Protein AF-A0A952B6N7-F1 (afdb_monomer)

Structure (mmCIF, N/CA/C/O backbone):
data_AF-A0A952B6N7-F1
#
_entry.id   AF-A0A952B6N7-F1
#
loop_
_atom_site.group_PDB
_atom_site.id
_atom_site.type_symbol
_atom_site.label_atom_id
_atom_site.label_alt_id
_atom_site.label_comp_id
_atom_site.label_asym_id
_atom_site.label_entity_id
_atom_site.label_seq_id
_atom_site.pdbx_PDB_ins_code
_atom_site.Cartn_x
_atom_site.Cartn_y
_atom_site.Cartn_z
_atom_site.occupancy
_atom_site.B_iso_or_equiv
_atom_site.auth_seq_id
_atom_site.auth_comp_id
_atom_site.auth_asym_id
_atom_site.auth_atom_id
_atom_site.pdbx_PDB_model_num
ATOM 1 N N . MET A 1 1 ? -26.014 -3.694 14.722 1.00 41.56 1 MET A N 1
ATOM 2 C CA . MET A 1 1 ? -24.771 -3.655 15.521 1.00 41.56 1 MET A CA 1
ATOM 3 C C . MET A 1 1 ? -23.916 -2.528 14.964 1.00 41.56 1 MET A C 1
ATOM 5 O O . MET A 1 1 ? -23.505 -2.622 13.813 1.00 41.56 1 MET A O 1
ATOM 9 N N . ASN A 1 2 ? -23.750 -1.421 15.691 1.00 55.12 2 ASN A N 1
ATOM 10 C CA . ASN A 1 2 ? -22.879 -0.337 15.230 1.00 55.12 2 ASN A CA 1
ATOM 11 C C . ASN A 1 2 ? -21.431 -0.839 15.275 1.00 55.12 2 ASN A C 1
ATOM 13 O O . ASN A 1 2 ? -20.993 -1.328 16.312 1.00 55.12 2 ASN A O 1
ATOM 17 N N . LYS A 1 3 ? -20.718 -0.773 14.146 1.00 65.50 3 LYS A N 1
ATOM 18 C CA . LYS A 1 3 ? -19.291 -1.123 14.078 1.00 65.50 3 LYS A CA 1
ATOM 19 C C . LYS A 1 3 ? -18.489 -0.231 15.034 1.00 65.50 3 LYS A C 1
ATOM 21 O O . LYS A 1 3 ? -18.807 0.955 15.145 1.00 65.50 3 LYS A O 1
ATOM 26 N N . SER A 1 4 ? -17.461 -0.787 15.678 1.00 82.00 4 SER A N 1
ATOM 27 C CA . SER A 1 4 ? -16.517 -0.014 16.503 1.00 82.00 4 SER A CA 1
ATOM 28 C C . SER A 1 4 ? -15.818 1.066 15.662 1.00 82.00 4 SER A C 1
ATOM 30 O O . SER A 1 4 ? -15.673 0.898 14.447 1.00 82.00 4 SER A O 1
ATOM 32 N N . PHE A 1 5 ? -15.370 2.155 16.299 1.00 84.19 5 PHE A N 1
ATOM 33 C CA . PHE A 1 5 ? -14.549 3.203 15.673 1.00 84.19 5 PHE A CA 1
ATOM 34 C C . PHE A 1 5 ? -13.382 2.591 14.880 1.00 84.19 5 PHE A C 1
ATOM 36 O O . PHE A 1 5 ? -13.176 2.933 13.715 1.00 84.19 5 PHE A O 1
ATOM 43 N N . GLN A 1 6 ? -12.698 1.610 15.480 1.00 86.00 6 GLN A N 1
ATOM 44 C CA . GLN A 1 6 ? -11.568 0.910 14.865 1.00 86.00 6 GLN A CA 1
ATOM 45 C C . GLN A 1 6 ? -11.984 0.136 13.612 1.00 86.00 6 GLN A C 1
ATOM 47 O O . GLN A 1 6 ? -11.366 0.263 12.559 1.00 86.00 6 GLN A O 1
ATOM 52 N N . GLU A 1 7 ? -13.085 -0.618 13.676 1.00 88.31 7 GLU A N 1
ATOM 53 C CA . GLU A 1 7 ? -13.559 -1.387 12.522 1.00 88.31 7 GLU A CA 1
ATOM 54 C C . GLU A 1 7 ? -13.981 -0.463 11.365 1.00 88.31 7 GLU A C 1
ATOM 56 O O . GLU A 1 7 ? -13.726 -0.778 10.204 1.00 88.31 7 GLU A O 1
ATOM 61 N N . LYS A 1 8 ? -14.599 0.693 11.656 1.00 89.94 8 LYS A N 1
ATOM 62 C CA . LYS A 1 8 ? -14.941 1.693 10.628 1.00 89.94 8 LYS A CA 1
ATOM 63 C C . LYS A 1 8 ? -13.690 2.264 9.963 1.00 89.94 8 LYS A C 1
ATOM 65 O O . LYS A 1 8 ? -13.649 2.301 8.737 1.00 89.94 8 LYS A O 1
ATOM 70 N N . SER A 1 9 ? -12.696 2.666 10.757 1.00 91.25 9 SER A N 1
ATOM 71 C CA . SER A 1 9 ? -11.403 3.159 10.264 1.00 91.25 9 SER A CA 1
ATOM 72 C C . SER A 1 9 ? -10.744 2.134 9.334 1.00 91.25 9 SER A C 1
ATOM 74 O O . SER A 1 9 ? -10.470 2.450 8.181 1.00 91.25 9 SER A O 1
ATOM 76 N N . ILE A 1 10 ? -10.649 0.869 9.757 1.00 94.31 10 ILE A N 1
ATOM 77 C CA . ILE A 1 10 ? -10.053 -0.212 8.956 1.00 94.31 10 ILE A CA 1
ATOM 78 C C . ILE A 1 10 ? -10.789 -0.424 7.627 1.00 94.31 10 ILE A C 1
ATOM 80 O O . ILE A 1 10 ? -10.156 -0.616 6.588 1.00 94.31 10 ILE A O 1
ATOM 84 N N . TRP A 1 11 ? -12.127 -0.398 7.637 1.00 95.06 11 TRP A N 1
ATOM 85 C CA . TRP A 1 11 ? -12.912 -0.506 6.404 1.00 95.06 11 TRP A CA 1
ATOM 86 C C . TRP A 1 11 ? -12.628 0.643 5.440 1.00 95.06 11 TRP A C 1
ATOM 88 O O . TRP A 1 11 ? -12.503 0.397 4.241 1.00 95.06 11 TRP A O 1
ATOM 98 N N . ILE A 1 12 ? -12.538 1.873 5.950 1.00 94.75 12 ILE A N 1
ATOM 99 C CA . ILE A 1 12 ? -12.215 3.039 5.130 1.00 94.75 12 ILE A CA 1
ATOM 100 C C . ILE A 1 12 ? -10.820 2.878 4.538 1.00 94.75 12 ILE A C 1
ATOM 102 O O . ILE A 1 12 ? -10.704 2.912 3.318 1.00 94.75 12 ILE A O 1
ATOM 106 N N . SER A 1 13 ? -9.804 2.600 5.356 1.00 96.06 13 SER A N 1
ATOM 107 C CA . SER A 1 13 ? -8.425 2.465 4.877 1.00 96.06 13 SER A CA 1
ATOM 108 C C . SER A 1 13 ? -8.268 1.361 3.833 1.00 96.06 13 SER A C 1
ATOM 110 O O . SER A 1 13 ? -7.606 1.557 2.811 1.00 96.06 13 SER A O 1
ATOM 112 N N . LEU A 1 14 ? -8.947 0.224 4.018 1.00 97.44 14 LEU A N 1
ATOM 113 C CA . LEU A 1 14 ? -8.965 -0.850 3.026 1.00 97.44 14 LEU A CA 1
ATOM 114 C C . LEU A 1 14 ? -9.565 -0.385 1.692 1.00 97.44 14 LEU A C 1
ATOM 116 O O . LEU A 1 14 ? -8.986 -0.635 0.636 1.00 97.44 14 LEU A O 1
ATOM 120 N N . VAL A 1 15 ? -10.720 0.285 1.726 1.00 97.38 15 VAL A N 1
ATOM 121 C CA . VAL A 1 15 ? -11.390 0.773 0.512 1.00 97.38 15 VAL A CA 1
ATOM 122 C C . VAL A 1 15 ? -10.560 1.862 -0.171 1.00 97.38 15 VAL A C 1
ATOM 124 O O . VAL A 1 15 ? -10.394 1.808 -1.389 1.00 97.38 15 VAL A O 1
ATOM 127 N N . THR A 1 16 ? -9.991 2.802 0.590 1.00 96.88 16 THR A N 1
ATOM 128 C CA . THR A 1 16 ? -9.102 3.857 0.083 1.00 96.88 16 THR A CA 1
ATOM 129 C C . THR A 1 16 ? -7.934 3.255 -0.690 1.00 96.88 16 THR A C 1
ATOM 131 O O . THR A 1 16 ? -7.704 3.617 -1.847 1.00 96.88 16 THR A O 1
ATOM 134 N N . ILE A 1 17 ? -7.222 2.298 -0.085 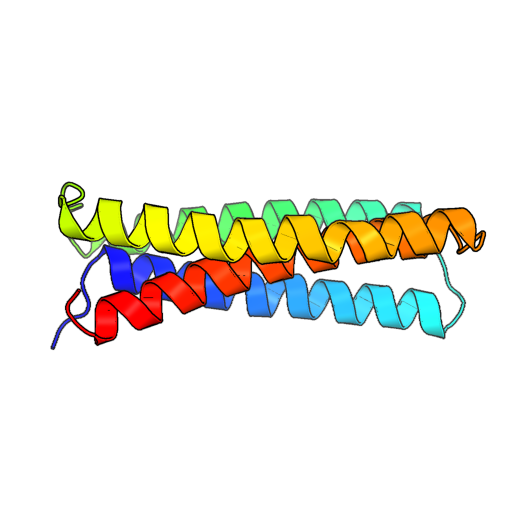1.00 97.12 17 ILE A N 1
ATOM 135 C CA . ILE A 1 17 ? -6.073 1.656 -0.726 1.00 97.12 17 ILE A CA 1
ATOM 136 C C . ILE A 1 17 ? -6.504 0.890 -1.974 1.00 97.12 17 ILE A C 1
ATOM 138 O O . ILE A 1 17 ? -5.885 1.061 -3.021 1.00 97.12 17 ILE A O 1
ATOM 142 N N . LEU A 1 18 ? -7.571 0.090 -1.903 1.00 97.75 18 LEU A N 1
ATOM 143 C CA . LEU A 1 18 ? -8.034 -0.690 -3.053 1.00 97.75 18 LEU A CA 1
ATOM 144 C C . LEU A 1 18 ? -8.410 0.195 -4.245 1.00 97.75 18 LEU A C 1
ATOM 146 O O . LEU A 1 18 ? -8.041 -0.121 -5.373 1.00 97.75 18 LEU A O 1
ATOM 150 N N . LEU A 1 19 ? -9.118 1.302 -4.012 1.00 97.62 19 LEU A N 1
ATOM 151 C CA . LEU A 1 19 ? -9.555 2.188 -5.089 1.00 97.62 19 LEU A CA 1
ATOM 152 C C . LEU A 1 19 ? -8.392 2.986 -5.679 1.00 97.62 19 LEU A C 1
ATOM 154 O O . LEU A 1 19 ? -8.198 2.986 -6.896 1.00 97.62 19 LEU A O 1
ATOM 158 N N . ILE A 1 20 ? -7.606 3.653 -4.831 1.00 97.69 20 ILE A N 1
ATOM 159 C CA . ILE A 1 20 ? -6.565 4.565 -5.307 1.00 97.69 20 ILE A CA 1
ATOM 160 C C . ILE A 1 20 ? -5.393 3.775 -5.896 1.00 97.69 20 ILE A C 1
ATOM 162 O O . ILE A 1 20 ? -4.958 4.066 -7.014 1.00 97.69 20 ILE A O 1
ATOM 166 N N . PHE A 1 21 ? -4.902 2.745 -5.200 1.00 97.25 21 PHE A N 1
ATOM 167 C CA . PHE A 1 21 ? -3.828 1.923 -5.752 1.00 97.25 21 PHE A CA 1
ATOM 168 C C . PHE A 1 21 ? -4.316 0.995 -6.867 1.00 97.25 21 PHE A C 1
ATOM 170 O O . PHE A 1 21 ? -3.556 0.724 -7.792 1.00 97.25 21 PHE A O 1
ATOM 177 N N . GLY A 1 22 ? -5.582 0.569 -6.861 1.00 96.88 22 GLY A N 1
ATOM 178 C CA . GLY A 1 22 ? -6.175 -0.130 -8.003 1.00 96.88 22 GLY A CA 1
ATOM 179 C C . GLY A 1 22 ? -6.106 0.713 -9.278 1.00 96.88 22 GLY A C 1
ATOM 180 O O . GLY A 1 22 ? -5.602 0.248 -10.300 1.00 96.88 22 GLY A O 1
ATOM 181 N N . TYR A 1 23 ? -6.515 1.985 -9.201 1.00 96.62 23 TYR A N 1
ATOM 182 C CA . TYR A 1 23 ? -6.366 2.934 -10.308 1.00 96.62 23 TYR A CA 1
ATOM 183 C C . TYR A 1 23 ? -4.897 3.115 -10.721 1.00 96.62 23 TYR A C 1
ATOM 185 O O . TYR A 1 23 ? -4.575 3.030 -11.907 1.00 96.62 23 TYR A O 1
ATOM 193 N N . TYR A 1 24 ? -3.997 3.309 -9.752 1.00 96.56 24 TYR A N 1
ATOM 194 C CA . TYR A 1 24 ? -2.558 3.434 -9.995 1.00 96.56 24 TYR A CA 1
ATOM 195 C C . TYR A 1 24 ? -1.991 2.256 -10.799 1.00 96.56 24 TYR A C 1
ATOM 197 O O . TYR A 1 24 ? -1.370 2.468 -11.842 1.00 96.56 24 TYR A O 1
ATOM 205 N N . PHE A 1 25 ? -2.232 1.017 -10.356 1.00 96.25 25 PHE A N 1
ATOM 206 C CA . PHE A 1 25 ? -1.682 -0.168 -11.014 1.00 96.25 25 PHE A CA 1
ATOM 207 C C . PHE A 1 25 ? -2.257 -0.373 -12.412 1.00 96.25 25 PHE A C 1
ATOM 209 O O . PHE A 1 25 ? -1.507 -0.748 -13.309 1.00 96.25 25 PHE A O 1
ATOM 216 N N . VAL A 1 26 ? -3.539 -0.063 -12.639 1.00 95.50 26 VAL A N 1
ATOM 217 C CA . VAL A 1 26 ? -4.126 -0.092 -13.989 1.00 95.50 26 VAL A CA 1
ATOM 218 C C . VAL A 1 26 ? -3.411 0.895 -14.915 1.00 95.50 26 VAL A C 1
ATOM 220 O O . VAL A 1 26 ? -3.032 0.524 -16.024 1.00 95.50 26 VAL A O 1
ATOM 223 N N . ARG A 1 27 ? -3.170 2.131 -14.462 1.00 94.19 27 ARG A N 1
ATOM 224 C CA . ARG A 1 27 ? -2.477 3.159 -15.259 1.00 94.19 27 ARG A CA 1
ATOM 225 C C . ARG A 1 27 ? -1.035 2.774 -15.578 1.00 94.19 27 ARG A C 1
ATOM 227 O O . ARG A 1 27 ? -0.603 2.926 -16.715 1.00 94.19 27 ARG A O 1
ATOM 234 N N . VAL A 1 28 ? -0.306 2.259 -14.594 1.00 93.38 28 VAL A N 1
ATOM 235 C CA . VAL A 1 28 ? 1.076 1.789 -14.774 1.00 93.38 28 VAL A CA 1
ATOM 236 C C . VAL A 1 28 ? 1.125 0.592 -15.720 1.00 93.38 28 VAL A C 1
ATOM 238 O O . VAL A 1 28 ? 1.986 0.534 -16.595 1.00 93.38 28 VAL A O 1
ATOM 241 N N . PHE A 1 29 ? 0.197 -0.355 -15.571 1.00 91.88 29 PHE A N 1
ATOM 242 C CA . PHE A 1 29 ? 0.112 -1.521 -16.442 1.00 91.88 29 PHE A CA 1
ATOM 243 C C . PHE A 1 29 ? -0.169 -1.118 -17.894 1.00 91.88 29 PHE A C 1
ATOM 245 O O . PHE A 1 29 ? 0.473 -1.636 -18.801 1.00 91.88 29 PHE A O 1
ATOM 252 N N . GLN A 1 30 ? -1.059 -0.146 -18.120 1.00 91.38 30 GLN A N 1
ATOM 253 C CA . GLN A 1 30 ? -1.314 0.414 -19.451 1.00 91.38 30 GLN A CA 1
ATOM 254 C C . GLN A 1 30 ? -0.054 1.042 -20.064 1.00 91.38 30 GLN A C 1
ATOM 256 O O . GLN A 1 30 ? 0.280 0.712 -21.199 1.00 91.38 30 GLN A O 1
ATOM 261 N N . MET A 1 31 ? 0.683 1.864 -19.303 1.00 89.06 31 MET A N 1
ATOM 262 C CA . MET A 1 31 ? 1.955 2.454 -19.758 1.00 89.06 31 MET A CA 1
ATOM 263 C C . MET A 1 31 ? 2.988 1.383 -20.130 1.00 89.06 31 MET A C 1
ATOM 265 O O . MET A 1 31 ? 3.702 1.524 -21.118 1.00 89.06 31 MET A O 1
ATOM 269 N N . ALA A 1 32 ? 3.068 0.302 -19.348 1.00 88.56 32 ALA A N 1
ATOM 270 C CA . ALA A 1 32 ? 3.976 -0.806 -19.627 1.00 88.56 32 ALA A CA 1
ATOM 271 C C . ALA A 1 32 ? 3.553 -1.616 -20.863 1.00 88.56 32 ALA A C 1
ATOM 273 O O . ALA A 1 32 ? 4.410 -2.042 -21.629 1.00 88.56 32 ALA A O 1
ATOM 274 N N . PHE A 1 33 ? 2.249 -1.832 -21.057 1.00 88.19 33 PHE A N 1
ATOM 275 C CA . PHE A 1 33 ? 1.713 -2.631 -22.161 1.00 88.19 33 PHE A CA 1
ATOM 276 C C . PHE A 1 33 ? 1.788 -1.910 -23.513 1.00 88.19 33 PHE A C 1
ATOM 278 O O . PHE A 1 33 ? 2.020 -2.546 -24.535 1.00 88.19 33 PHE A O 1
ATOM 285 N N . GLN A 1 34 ? 1.603 -0.589 -23.524 1.00 87.56 34 GLN A N 1
ATOM 286 C CA . GLN A 1 34 ? 1.682 0.236 -24.735 1.00 87.56 34 GLN A CA 1
ATOM 287 C C . GLN A 1 34 ? 3.128 0.618 -25.107 1.00 87.56 34 GLN A C 1
ATOM 289 O O . GLN A 1 34 ? 3.332 1.339 -26.077 1.00 87.56 34 GLN A O 1
ATOM 294 N N . ASP A 1 35 ? 4.125 0.164 -24.334 1.00 80.88 35 ASP A N 1
ATOM 295 C CA . ASP A 1 35 ? 5.538 0.574 -24.425 1.00 80.88 35 ASP A CA 1
ATOM 296 C C . ASP A 1 35 ? 5.760 2.106 -24.328 1.00 80.88 35 ASP A C 1
ATOM 298 O O . ASP A 1 35 ? 6.852 2.617 -24.577 1.00 80.88 35 ASP A O 1
ATOM 302 N N . GLU A 1 36 ? 4.759 2.853 -23.852 1.00 82.00 36 GLU A N 1
ATOM 303 C CA . GLU A 1 36 ? 4.798 4.298 -23.594 1.00 82.00 36 GLU A CA 1
ATOM 304 C C . GLU A 1 36 ? 5.396 4.603 -22.209 1.00 82.00 36 GLU A C 1
ATOM 306 O O . GLU A 1 36 ? 4.844 5.353 -21.397 1.00 82.00 36 GLU A O 1
ATOM 311 N N . ILE A 1 37 ? 6.535 3.984 -21.893 1.00 83.06 37 ILE A N 1
ATOM 312 C CA . ILE A 1 37 ? 7.156 4.118 -20.573 1.00 83.06 37 ILE A CA 1
ATOM 313 C C . ILE A 1 37 ? 7.719 5.533 -20.408 1.00 83.06 37 ILE A C 1
ATOM 315 O O . ILE A 1 37 ? 8.834 5.845 -20.824 1.00 83.06 37 ILE A O 1
ATOM 319 N N . ASN A 1 38 ? 6.960 6.381 -19.717 1.00 87.94 38 ASN A N 1
ATOM 320 C CA . ASN A 1 38 ? 7.405 7.694 -19.276 1.00 87.94 38 ASN A CA 1
ATOM 321 C C . ASN A 1 38 ? 7.687 7.680 -17.768 1.00 87.94 38 ASN A C 1
ATOM 323 O O . ASN A 1 38 ? 6.788 7.789 -16.930 1.00 87.94 38 ASN A O 1
ATOM 327 N N . VAL A 1 39 ? 8.971 7.562 -17.421 1.00 87.62 39 VAL A N 1
ATOM 328 C CA . VAL A 1 39 ? 9.423 7.466 -16.025 1.00 87.62 39 VAL A CA 1
ATOM 329 C C . VAL A 1 39 ? 9.005 8.696 -15.216 1.00 87.62 39 VAL A C 1
ATOM 331 O O . VAL A 1 39 ? 8.481 8.543 -14.113 1.00 87.62 39 VAL A O 1
ATOM 334 N N . ALA A 1 40 ? 9.149 9.904 -15.766 1.00 90.12 40 ALA A N 1
ATOM 335 C CA . ALA A 1 40 ? 8.767 11.132 -15.072 1.00 90.12 40 ALA A CA 1
ATOM 336 C C . ALA A 1 40 ? 7.264 11.157 -14.750 1.00 90.12 40 ALA A C 1
ATOM 338 O O . ALA A 1 40 ? 6.880 11.429 -13.613 1.00 90.12 40 ALA A O 1
ATOM 339 N N . GLN A 1 41 ? 6.415 10.794 -15.717 1.00 89.50 41 GLN A N 1
ATOM 340 C CA . GLN A 1 41 ? 4.969 10.706 -15.497 1.00 89.50 41 GLN A CA 1
ATOM 341 C C . GLN A 1 41 ? 4.609 9.644 -14.453 1.00 89.50 41 GLN A C 1
ATOM 343 O O . GLN A 1 41 ? 3.748 9.897 -13.615 1.00 89.50 41 GLN A O 1
ATOM 348 N N . SER A 1 42 ? 5.280 8.488 -14.450 1.00 89.62 42 SER A N 1
ATOM 349 C CA . SER A 1 42 ? 5.033 7.445 -13.443 1.00 89.62 42 SER A CA 1
ATOM 350 C C . SER A 1 42 ? 5.412 7.871 -12.023 1.00 89.62 42 SER A C 1
ATOM 352 O O . SER A 1 42 ?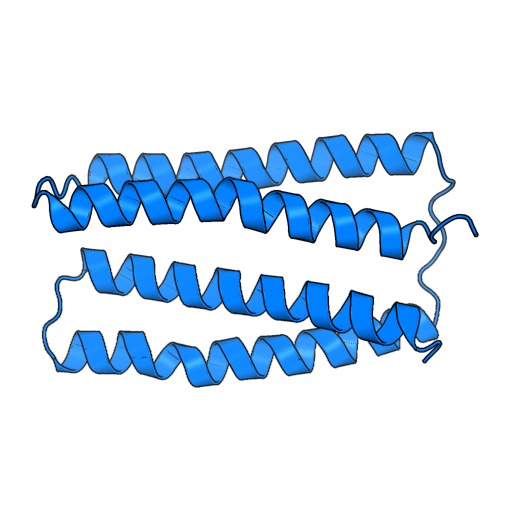 4.686 7.561 -11.081 1.00 89.62 42 SER A O 1
ATOM 354 N N . ILE A 1 43 ? 6.492 8.643 -11.863 1.00 91.19 43 ILE A N 1
ATOM 355 C CA . ILE A 1 43 ? 6.901 9.201 -10.567 1.00 91.19 43 ILE A CA 1
ATOM 356 C C . ILE A 1 43 ? 5.869 10.222 -10.084 1.00 91.19 43 ILE A C 1
ATOM 358 O O . ILE A 1 43 ? 5.433 10.159 -8.936 1.00 91.19 43 ILE A O 1
ATOM 362 N N . VAL A 1 44 ? 5.426 11.126 -10.963 1.00 94.38 44 VAL A N 1
ATOM 363 C CA . VAL A 1 44 ? 4.364 12.094 -10.645 1.00 94.38 44 VAL A CA 1
ATOM 364 C C . VAL A 1 44 ? 3.062 11.374 -10.281 1.00 94.38 44 VAL A C 1
ATOM 366 O O . VAL A 1 44 ? 2.406 11.735 -9.303 1.00 94.38 44 VAL A O 1
ATOM 369 N N . LEU A 1 45 ? 2.706 10.315 -11.010 1.00 93.88 45 LEU A N 1
ATOM 370 C CA . LEU A 1 45 ? 1.536 9.494 -10.714 1.00 93.88 45 LEU A CA 1
ATOM 371 C C . LEU A 1 45 ? 1.661 8.810 -9.342 1.00 93.88 45 LEU A C 1
ATOM 373 O O . LEU A 1 45 ? 0.718 8.846 -8.558 1.00 93.88 45 LEU A O 1
ATOM 377 N N . LEU A 1 46 ? 2.825 8.243 -9.017 1.00 93.75 46 LEU A N 1
ATOM 378 C CA . LEU A 1 46 ? 3.065 7.610 -7.720 1.00 93.75 46 LEU A CA 1
ATOM 379 C C . LEU A 1 46 ? 2.945 8.618 -6.568 1.00 93.75 46 LEU A C 1
ATOM 381 O O . LEU A 1 46 ? 2.227 8.367 -5.602 1.00 93.75 46 LEU A O 1
ATOM 385 N N . ILE A 1 47 ? 3.606 9.774 -6.684 1.00 95.50 47 ILE A N 1
ATOM 386 C CA . ILE A 1 47 ? 3.552 10.834 -5.667 1.00 95.50 47 ILE A CA 1
ATOM 387 C C . ILE A 1 47 ? 2.118 11.342 -5.499 1.00 95.50 47 ILE A C 1
ATOM 389 O O . ILE A 1 47 ? 1.644 11.477 -4.372 1.00 95.50 47 ILE A O 1
ATOM 393 N N . SER A 1 48 ? 1.404 11.590 -6.600 1.00 94.88 48 SER A N 1
ATOM 394 C CA . SER A 1 48 ? 0.025 12.089 -6.541 1.00 94.88 48 SER A CA 1
ATOM 395 C C . SER A 1 48 ? -0.930 11.096 -5.877 1.00 94.88 48 SER A C 1
ATOM 397 O O . SER A 1 48 ? -1.771 11.508 -5.081 1.00 94.88 48 SER A O 1
ATOM 399 N N . VAL A 1 49 ? -0.761 9.794 -6.120 1.00 95.12 49 VAL A N 1
ATOM 400 C CA . VAL A 1 49 ? -1.524 8.731 -5.449 1.00 95.12 49 VAL A CA 1
ATOM 401 C C . VAL A 1 49 ? -1.229 8.685 -3.953 1.00 95.12 49 VAL A C 1
ATOM 403 O O . VAL A 1 49 ? -2.169 8.634 -3.164 1.00 95.12 49 VAL A O 1
ATOM 406 N N . ILE A 1 50 ? 0.040 8.771 -3.542 1.00 95.44 50 ILE A N 1
ATOM 407 C CA . ILE A 1 50 ? 0.411 8.806 -2.117 1.00 95.44 50 ILE A CA 1
ATOM 408 C C . ILE A 1 50 ? -0.226 10.017 -1.425 1.00 95.44 50 ILE A C 1
ATOM 410 O O . ILE A 1 50 ? -0.852 9.871 -0.376 1.00 95.44 50 ILE A O 1
ATOM 414 N N . VAL A 1 51 ? -0.122 11.204 -2.030 1.00 97.56 51 VAL A N 1
ATOM 415 C CA . VAL A 1 51 ? -0.740 12.430 -1.502 1.00 97.56 51 VAL A CA 1
ATOM 416 C C . VAL A 1 51 ? -2.260 12.283 -1.419 1.00 97.56 51 VAL A C 1
ATOM 418 O O . VAL A 1 51 ? -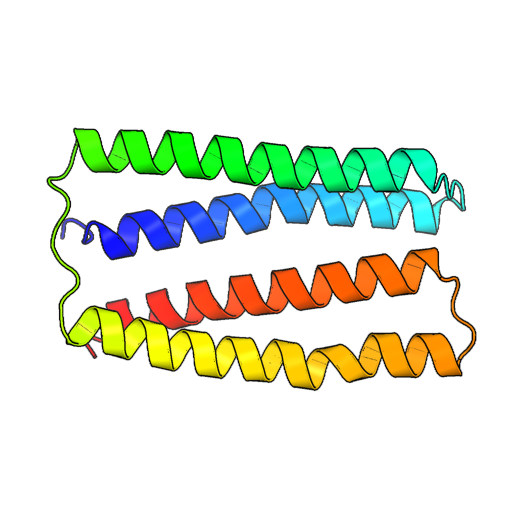2.848 12.640 -0.401 1.00 97.56 51 VAL A O 1
ATOM 421 N N . MET A 1 52 ? -2.898 11.711 -2.443 1.00 96.06 52 MET A N 1
ATOM 422 C CA . MET A 1 52 ? -4.342 11.475 -2.445 1.00 96.06 52 MET A CA 1
ATOM 423 C C . MET A 1 52 ? -4.763 10.519 -1.323 1.00 96.06 52 MET A C 1
ATOM 425 O O . MET A 1 52 ? -5.722 10.818 -0.617 1.00 96.06 52 MET A O 1
ATOM 429 N N . VAL A 1 53 ? -4.041 9.410 -1.112 1.00 96.19 53 VAL A N 1
ATOM 430 C CA . VAL A 1 53 ? -4.306 8.486 0.005 1.00 96.19 53 VAL A CA 1
ATOM 431 C C . VAL A 1 53 ? -4.226 9.233 1.332 1.00 96.19 53 VAL A C 1
ATOM 433 O O . VAL A 1 53 ? -5.154 9.140 2.126 1.00 96.19 53 VAL A O 1
ATOM 436 N N . ILE A 1 54 ? -3.173 10.027 1.556 1.00 96.69 54 ILE A N 1
ATOM 437 C CA . ILE A 1 54 ? -3.012 10.800 2.797 1.00 96.69 54 ILE A CA 1
ATOM 438 C C . ILE A 1 54 ? -4.197 11.749 3.008 1.00 96.69 54 ILE A C 1
ATOM 440 O O . ILE A 1 54 ? -4.778 11.766 4.091 1.00 96.69 54 ILE A O 1
ATOM 444 N N . ILE A 1 55 ? -4.582 1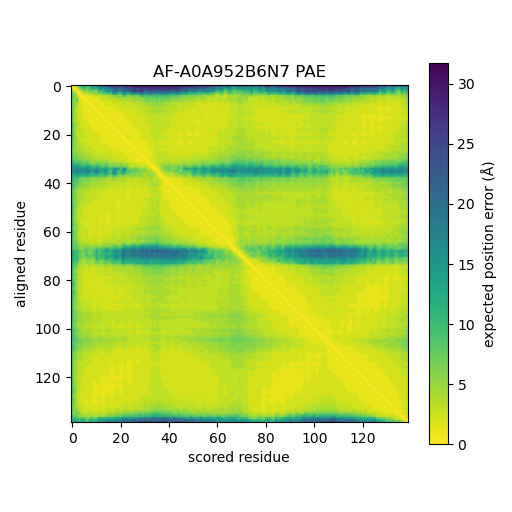2.516 1.984 1.00 97.69 55 ILE A N 1
ATOM 445 C CA . ILE A 1 55 ? -5.711 13.454 2.070 1.00 97.69 55 ILE A CA 1
ATOM 446 C C . ILE A 1 55 ? -7.003 12.707 2.410 1.00 97.69 55 ILE A C 1
ATOM 448 O O . ILE A 1 55 ? -7.719 13.104 3.328 1.00 97.69 55 ILE A O 1
ATOM 452 N N . VAL A 1 56 ? -7.292 11.620 1.693 1.00 96.56 56 VAL A N 1
ATOM 453 C CA . VAL A 1 56 ? -8.512 10.829 1.876 1.00 96.56 56 VAL A CA 1
ATOM 454 C C . VAL A 1 56 ? -8.564 10.213 3.275 1.00 96.56 56 VAL A C 1
ATOM 456 O O . VAL A 1 56 ? -9.579 10.348 3.960 1.00 96.56 56 VAL A O 1
ATOM 459 N N . GLU A 1 57 ? -7.466 9.611 3.736 1.00 95.81 57 GLU A N 1
ATOM 460 C CA . GLU A 1 57 ? -7.371 9.036 5.078 1.00 95.81 57 GLU A CA 1
ATOM 461 C C . GLU A 1 57 ? -7.587 10.099 6.157 1.00 95.81 57 GLU A C 1
ATOM 463 O O . GLU A 1 57 ? -8.408 9.895 7.050 1.00 95.81 57 GLU A O 1
ATOM 468 N N . VAL A 1 58 ? -6.918 11.253 6.060 1.00 95.75 58 VAL A N 1
ATOM 469 C CA . VAL A 1 58 ? -7.070 12.350 7.029 1.00 95.75 58 VAL A CA 1
ATOM 470 C C . VAL A 1 58 ? -8.516 12.841 7.074 1.00 95.75 58 VAL A C 1
ATOM 472 O O . VAL A 1 58 ? -9.096 12.943 8.156 1.00 95.75 58 VAL A O 1
ATOM 475 N N . VAL A 1 59 ? -9.127 13.104 5.915 1.00 95.88 59 VAL A N 1
ATOM 476 C CA . VAL A 1 59 ? -10.511 13.593 5.832 1.00 95.88 59 VAL A CA 1
ATOM 477 C C . VAL A 1 59 ? -11.480 12.594 6.458 1.00 95.88 59 VAL A C 1
ATOM 479 O O . VAL A 1 59 ? -12.299 12.976 7.297 1.00 95.88 59 VAL A O 1
ATOM 482 N N . PHE A 1 60 ? -11.386 11.311 6.107 1.00 93.12 60 PHE A N 1
ATOM 483 C CA . PHE A 1 60 ? -12.297 10.315 6.660 1.00 93.12 60 PHE A CA 1
ATOM 484 C C . PHE A 1 60 ? -12.088 10.082 8.156 1.00 93.12 60 PHE A C 1
ATOM 486 O O . PHE A 1 60 ? -13.075 9.961 8.882 1.00 93.12 60 PHE A O 1
ATOM 493 N N . HIS A 1 61 ? -10.847 10.072 8.642 1.00 89.88 61 HIS A N 1
ATOM 494 C CA . HIS A 1 61 ? -10.580 9.922 10.072 1.00 89.88 61 HIS A CA 1
ATOM 495 C C . HIS A 1 61 ? -11.104 11.111 10.883 1.00 89.88 61 HIS A C 1
ATOM 497 O O . HIS A 1 61 ? -11.683 10.897 11.949 1.00 89.88 61 HIS A O 1
ATOM 503 N N . ILE A 1 62 ? -11.008 12.340 10.359 1.00 91.75 62 ILE A N 1
ATOM 504 C CA . ILE A 1 62 ? -11.651 13.518 10.964 1.00 91.75 62 ILE A CA 1
ATOM 505 C C . ILE A 1 62 ? -13.171 13.322 11.019 1.00 91.75 62 ILE A C 1
ATOM 507 O O . ILE A 1 62 ? -13.779 13.518 12.069 1.00 91.75 62 ILE A O 1
ATOM 511 N N . ILE A 1 63 ? -13.800 12.887 9.921 1.00 90.44 63 ILE A N 1
ATOM 512 C CA . ILE A 1 63 ? -15.255 12.662 9.875 1.00 90.44 63 ILE A CA 1
ATOM 513 C C . ILE A 1 63 ? -15.692 11.606 10.899 1.00 90.44 63 ILE A C 1
ATOM 515 O O . ILE A 1 63 ? -16.715 11.797 11.560 1.00 90.44 63 ILE A O 1
ATOM 519 N N . ILE A 1 64 ? -14.948 10.503 11.045 1.00 88.12 64 ILE A N 1
ATOM 520 C CA . ILE A 1 64 ? -15.261 9.484 12.055 1.00 88.12 64 ILE A CA 1
ATOM 521 C C . ILE A 1 64 ? -15.096 10.079 13.459 1.00 88.12 64 ILE A C 1
ATOM 523 O O . ILE A 1 64 ? -16.009 9.937 14.268 1.00 88.12 64 ILE A O 1
ATOM 527 N N . ALA A 1 65 ? -13.996 10.784 13.739 1.00 87.44 65 ALA A N 1
ATOM 528 C CA . ALA A 1 65 ? -13.719 11.366 15.056 1.00 87.44 65 ALA A CA 1
ATOM 529 C C . ALA A 1 65 ? -14.739 12.434 15.491 1.00 87.44 65 ALA A C 1
ATOM 531 O O . ALA A 1 65 ? -14.969 12.623 16.683 1.00 87.44 65 ALA A O 1
ATOM 532 N N . LEU A 1 66 ? -15.372 13.126 14.538 1.00 87.62 66 LEU A N 1
ATOM 533 C CA . LEU A 1 66 ? -16.458 14.068 14.822 1.00 87.62 66 LEU A CA 1
ATOM 534 C C . LEU A 1 66 ? -17.791 13.371 15.142 1.00 87.62 66 LEU A C 1
ATOM 536 O O . LEU A 1 66 ? -18.631 13.952 15.827 1.00 87.62 66 LEU A O 1
ATOM 540 N N . ARG A 1 67 ? -18.016 12.153 14.632 1.00 84.00 67 ARG A N 1
ATOM 541 C CA . ARG A 1 67 ? -19.272 11.399 14.815 1.00 84.00 67 ARG A CA 1
ATOM 542 C C . ARG A 1 67 ? -19.228 10.458 16.012 1.00 84.00 67 ARG A C 1
ATOM 544 O O . ARG A 1 67 ? -20.219 10.325 16.723 1.00 84.00 67 ARG A O 1
ATOM 551 N N . ASP A 1 68 ? -18.090 9.813 16.213 1.00 80.31 68 ASP A N 1
ATOM 552 C CA . ASP A 1 68 ? -17.845 8.854 17.276 1.00 80.31 68 ASP A CA 1
ATOM 553 C C . ASP A 1 68 ? -16.724 9.397 18.168 1.00 80.31 68 ASP A C 1
ATOM 555 O O . ASP A 1 68 ? -15.684 9.830 17.671 1.00 80.31 68 ASP A O 1
ATOM 559 N N . LYS A 1 69 ? -16.902 9.354 19.495 1.00 74.25 69 LYS A N 1
ATOM 560 C CA . LYS A 1 69 ? -15.820 9.731 20.414 1.00 74.25 69 LYS A CA 1
ATOM 561 C C . LYS A 1 69 ? -14.632 8.785 20.194 1.00 74.25 69 LYS A C 1
ATOM 563 O O . LYS A 1 69 ? -14.855 7.572 20.246 1.00 74.25 69 LYS A O 1
ATOM 568 N N . PRO A 1 70 ? -13.402 9.298 19.996 1.00 68.94 70 PRO A N 1
ATOM 569 C CA . PRO A 1 70 ? -12.224 8.450 19.908 1.00 68.94 70 PRO A CA 1
ATOM 570 C C . PRO A 1 70 ? -12.140 7.601 21.176 1.00 68.94 70 PRO A C 1
ATOM 572 O O . PRO A 1 70 ? -12.120 8.131 22.289 1.00 68.94 70 PRO A O 1
ATOM 575 N N . GLN A 1 71 ? -12.155 6.284 21.006 1.00 73.81 71 GLN A N 1
ATOM 576 C CA . GLN A 1 71 ? -11.993 5.341 22.105 1.00 73.81 71 GLN A CA 1
ATOM 577 C C . GLN A 1 71 ? -10.511 4.998 22.225 1.00 73.81 71 GLN A C 1
ATOM 579 O O . GLN A 1 71 ? -9.822 4.856 21.211 1.00 73.81 71 GLN A O 1
ATOM 584 N N . ALA A 1 72 ? -10.018 4.886 23.458 1.00 78.75 72 ALA A N 1
ATOM 585 C CA . ALA A 1 72 ? -8.688 4.342 23.688 1.00 78.75 72 ALA A CA 1
ATOM 586 C C . ALA A 1 72 ? -8.621 2.916 23.118 1.00 78.75 72 ALA A C 1
ATOM 588 O O . ALA A 1 72 ? -9.601 2.176 23.194 1.00 78.75 72 ALA A O 1
ATOM 589 N N . LEU A 1 73 ? -7.476 2.560 22.535 1.00 80.25 73 LEU A N 1
ATOM 590 C CA . LEU A 1 73 ? -7.221 1.206 22.049 1.00 80.25 73 LEU A CA 1
ATOM 591 C C . LEU A 1 73 ? -7.279 0.225 23.221 1.00 80.25 73 LEU A C 1
ATOM 593 O O . LEU A 1 73 ? -6.550 0.391 24.200 1.00 80.25 73 LEU A O 1
ATOM 597 N N . ASP A 1 74 ? -8.130 -0.788 23.098 1.00 85.44 74 ASP A N 1
ATOM 598 C CA . ASP A 1 74 ? -8.217 -1.875 24.069 1.00 85.44 74 ASP A CA 1
ATOM 599 C C . ASP A 1 74 ? -7.052 -2.872 23.885 1.00 85.44 74 ASP A C 1
ATOM 601 O O . ASP A 1 74 ? -6.406 -2.927 22.830 1.00 85.44 74 ASP A O 1
ATOM 605 N N . GLU A 1 75 ? -6.792 -3.708 24.893 1.00 89.69 75 GLU A N 1
ATOM 606 C CA . GLU A 1 75 ? -5.816 -4.803 24.805 1.00 89.69 75 GLU A CA 1
ATOM 607 C C . GLU A 1 75 ? -6.134 -5.729 23.626 1.00 89.69 75 GLU A C 1
ATOM 609 O O . GLU A 1 75 ? -5.239 -6.148 22.886 1.00 89.69 75 GLU A O 1
ATOM 614 N N . ARG A 1 76 ? -7.428 -5.983 23.403 1.00 89.31 76 ARG A N 1
ATOM 615 C CA . ARG A 1 76 ? -7.937 -6.736 22.259 1.00 89.31 76 ARG A CA 1
ATOM 616 C C . ARG A 1 76 ? -7.522 -6.113 20.926 1.00 89.31 76 ARG A C 1
ATOM 618 O O . ARG A 1 76 ? -6.962 -6.806 20.076 1.00 89.31 76 ARG A O 1
ATOM 625 N N . ASP A 1 77 ? -7.758 -4.817 20.743 1.00 90.81 77 ASP A N 1
ATOM 626 C CA . ASP A 1 77 ? -7.454 -4.119 19.489 1.00 90.81 77 ASP A CA 1
ATOM 627 C C . ASP A 1 77 ? -5.950 -4.164 19.192 1.00 90.81 77 ASP A C 1
ATOM 629 O O . ASP A 1 77 ? -5.533 -4.438 18.063 1.00 90.81 77 ASP A O 1
ATOM 633 N N . ARG A 1 78 ? -5.125 -4.006 20.235 1.00 91.19 78 ARG A N 1
ATOM 634 C CA . ARG A 1 78 ? -3.666 -4.117 20.140 1.00 91.19 78 ARG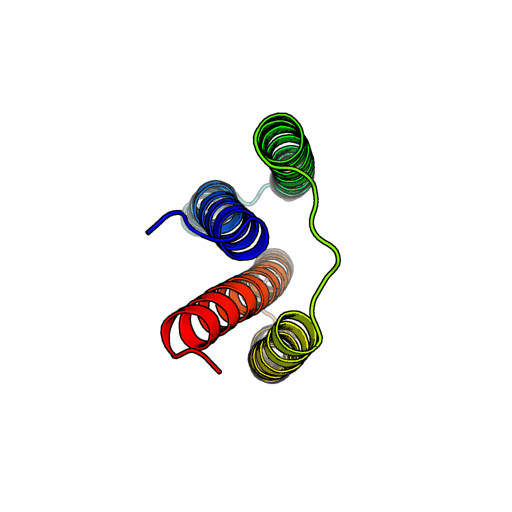 A CA 1
ATOM 635 C C . ARG A 1 78 ? -3.216 -5.525 19.743 1.00 91.19 78 ARG A C 1
ATOM 637 O O . ARG A 1 78 ? -2.322 -5.681 18.911 1.00 91.19 78 ARG A O 1
ATOM 644 N N . LEU A 1 79 ? -3.833 -6.568 20.299 1.00 94.25 79 LEU A N 1
ATOM 645 C CA . LEU A 1 79 ? -3.548 -7.954 19.911 1.00 94.25 79 LEU A CA 1
ATOM 646 C C . LEU A 1 79 ? -3.935 -8.233 18.453 1.00 94.25 79 LEU A C 1
ATOM 648 O O . LEU A 1 79 ? -3.202 -8.936 17.748 1.00 94.25 79 LEU A O 1
ATOM 652 N N . ILE A 1 80 ? -5.063 -7.689 17.989 1.00 94.06 80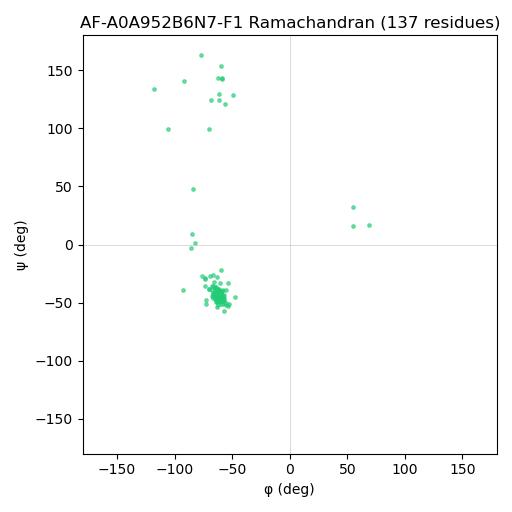 ILE A N 1
ATOM 653 C CA . ILE A 1 80 ? -5.495 -7.792 16.590 1.00 94.06 80 ILE A CA 1
ATOM 654 C C . ILE A 1 80 ? -4.481 -7.106 15.670 1.00 94.06 80 ILE A C 1
ATOM 656 O O . ILE A 1 80 ? -4.067 -7.699 14.670 1.00 94.06 80 ILE A O 1
ATOM 660 N N . GLU A 1 81 ? -4.049 -5.893 16.015 1.00 94.06 81 GLU A N 1
ATOM 661 C CA . GLU A 1 81 ? -3.053 -5.138 15.255 1.00 94.06 81 GLU A CA 1
ATOM 662 C C . GLU A 1 81 ? -1.732 -5.905 15.128 1.00 94.06 81 GLU A C 1
ATOM 664 O O . GLU A 1 81 ? -1.227 -6.074 14.018 1.00 94.06 81 GLU A O 1
ATOM 669 N N . LEU A 1 82 ? -1.219 -6.467 16.226 1.00 96.00 82 LEU A N 1
ATOM 670 C CA . LEU A 1 82 ? 0.013 -7.262 16.215 1.00 96.00 82 LEU A CA 1
ATOM 671 C C . LEU A 1 82 ? -0.103 -8.511 15.328 1.00 96.00 82 LEU A C 1
ATOM 673 O O . LEU A 1 82 ? 0.803 -8.810 14.546 1.00 96.00 82 LEU A O 1
ATOM 677 N N . LYS A 1 83 ? -1.223 -9.243 15.409 1.00 96.12 83 LYS A N 1
ATOM 678 C CA . LYS A 1 83 ? -1.463 -10.425 14.559 1.00 96.12 83 LYS A CA 1
ATOM 679 C C . LYS A 1 83 ? -1.557 -10.048 13.082 1.00 96.12 83 LYS A C 1
ATOM 681 O O . LYS A 1 83 ? -1.017 -10.761 12.235 1.00 96.12 83 LYS A O 1
ATOM 686 N N . ALA A 1 84 ? -2.222 -8.939 12.775 1.00 96.69 84 ALA A N 1
ATOM 687 C CA . ALA A 1 84 ? -2.346 -8.437 11.416 1.00 96.69 84 ALA A CA 1
ATOM 688 C C . ALA A 1 84 ? -1.009 -7.962 10.843 1.00 96.69 84 ALA A C 1
ATOM 690 O O . ALA A 1 84 ? -0.666 -8.341 9.723 1.00 96.69 84 ALA A O 1
ATOM 691 N N . ALA A 1 85 ? -0.230 -7.212 11.624 1.00 97.31 85 ALA A N 1
ATOM 692 C CA . ALA A 1 85 ? 1.103 -6.761 11.246 1.00 97.31 85 ALA A CA 1
ATOM 693 C C . ALA A 1 85 ? 2.038 -7.945 10.969 1.00 97.31 85 ALA A C 1
ATOM 695 O O . ALA A 1 85 ? 2.738 -7.949 9.961 1.00 97.31 85 ALA A O 1
ATOM 696 N N . ARG A 1 86 ? 1.991 -8.996 11.798 1.00 97.94 86 ARG A N 1
ATOM 697 C CA . ARG A 1 86 ? 2.750 -10.232 11.561 1.00 97.94 86 ARG A CA 1
ATOM 698 C C . ARG A 1 86 ? 2.394 -10.874 10.217 1.00 97.94 86 ARG A C 1
ATOM 700 O O . ARG A 1 86 ? 3.287 -11.259 9.469 1.00 97.94 86 ARG A O 1
ATOM 707 N N . ASN A 1 87 ? 1.105 -11.003 9.904 1.00 97.81 87 ASN A N 1
ATOM 708 C CA . ASN A 1 87 ? 0.666 -11.614 8.647 1.00 97.81 87 ASN A CA 1
ATOM 709 C C . ASN A 1 87 ? 1.057 -10.762 7.426 1.00 97.81 87 ASN A C 1
ATOM 711 O O . ASN A 1 87 ? 1.542 -11.303 6.435 1.00 97.81 87 ASN A O 1
ATOM 715 N N . ALA A 1 88 ? 0.902 -9.441 7.515 1.00 98.06 88 ALA A N 1
ATOM 716 C CA . ALA A 1 88 ? 1.341 -8.500 6.487 1.00 98.06 88 ALA A CA 1
ATOM 717 C C . ALA A 1 88 ? 2.861 -8.561 6.267 1.00 98.06 88 ALA A C 1
ATOM 719 O O . ALA A 1 88 ? 3.329 -8.643 5.134 1.00 98.06 88 ALA A O 1
ATOM 720 N N . TYR A 1 89 ? 3.634 -8.640 7.353 1.00 98.19 89 TYR A N 1
ATOM 721 C CA . TYR A 1 89 ? 5.084 -8.782 7.295 1.00 98.19 89 TYR A CA 1
ATOM 722 C C . TYR A 1 89 ? 5.517 -10.046 6.548 1.00 98.19 89 TYR A C 1
ATOM 724 O O . TYR A 1 89 ? 6.427 -9.976 5.726 1.00 98.19 89 TYR A O 1
ATOM 732 N N . PHE A 1 90 ? 4.838 -11.182 6.750 1.00 98.06 90 PHE A N 1
ATOM 733 C CA . PHE A 1 90 ? 5.104 -12.378 5.945 1.00 98.06 90 PHE A CA 1
ATOM 734 C C . PHE A 1 90 ? 4.880 -12.117 4.450 1.00 98.06 90 PHE A C 1
ATOM 736 O O . PHE A 1 90 ? 5.746 -12.463 3.649 1.00 98.06 90 PHE A O 1
ATOM 743 N N . VAL A 1 91 ? 3.779 -11.462 4.066 1.00 98.31 91 VAL A N 1
ATOM 744 C CA . VAL A 1 91 ? 3.522 -11.097 2.659 1.00 98.31 91 VAL A CA 1
ATOM 745 C C . VAL A 1 91 ? 4.628 -10.204 2.101 1.00 98.31 91 VAL A C 1
ATOM 747 O O . VAL A 1 91 ? 5.101 -10.448 0.993 1.00 98.31 91 VAL A O 1
ATOM 750 N N . LEU A 1 92 ? 5.084 -9.213 2.868 1.00 97.81 92 LEU A N 1
ATOM 751 C CA . LEU A 1 92 ? 6.164 -8.320 2.455 1.00 97.81 92 LEU A CA 1
ATOM 752 C C . LEU A 1 92 ? 7.493 -9.068 2.267 1.00 97.81 92 LEU A C 1
ATOM 754 O O . LEU A 1 92 ? 8.128 -8.925 1.224 1.00 97.81 92 LEU A O 1
ATOM 758 N N . VAL A 1 93 ? 7.895 -9.888 3.246 1.00 97.81 93 VAL A N 1
ATOM 759 C CA . VAL A 1 93 ? 9.157 -10.651 3.216 1.00 97.81 93 VAL A CA 1
ATOM 760 C C . VAL A 1 93 ? 9.173 -11.646 2.063 1.00 97.81 93 VAL A C 1
ATOM 762 O O . VAL A 1 93 ? 10.126 -11.665 1.289 1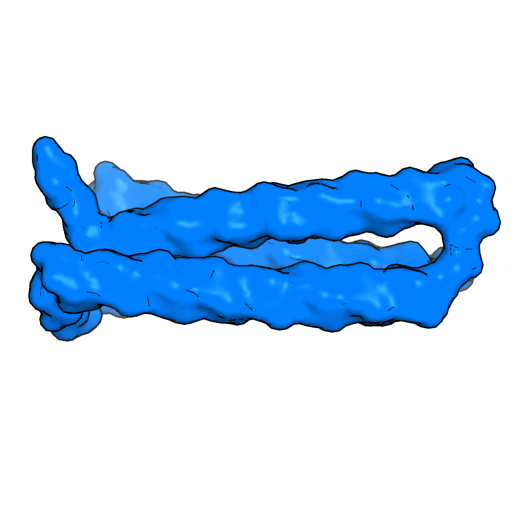.00 97.81 93 VAL A O 1
ATOM 765 N N . PHE A 1 94 ? 8.118 -12.451 1.913 1.00 97.81 94 PHE A N 1
ATOM 766 C CA . PHE A 1 94 ? 8.037 -13.404 0.806 1.00 97.81 94 PHE A CA 1
ATOM 767 C C . PHE A 1 94 ? 7.898 -12.699 -0.546 1.00 97.81 94 PHE A C 1
ATOM 769 O O . PHE A 1 94 ? 8.479 -13.142 -1.536 1.00 97.81 94 PHE A O 1
ATOM 776 N N . GLY A 1 95 ? 7.180 -11.577 -0.598 1.00 97.38 95 GLY A N 1
ATOM 777 C CA . GLY A 1 95 ? 7.014 -10.801 -1.820 1.00 97.38 95 GLY A CA 1
ATOM 778 C C . GLY A 1 95 ? 8.326 -10.208 -2.329 1.00 97.38 95 GLY A C 1
ATOM 779 O O . GLY A 1 95 ? 8.552 -10.203 -3.536 1.00 97.38 95 GLY A O 1
ATOM 780 N N . ILE A 1 96 ? 9.224 -9.775 -1.439 1.00 97.06 96 ILE A N 1
ATOM 781 C CA . ILE A 1 96 ? 10.490 -9.107 -1.793 1.00 97.06 96 ILE A CA 1
ATOM 782 C C . ILE A 1 96 ? 11.419 -9.956 -2.675 1.00 97.06 96 ILE A C 1
ATOM 784 O O . ILE A 1 96 ? 12.237 -9.411 -3.415 1.00 97.06 96 ILE A O 1
ATOM 788 N N . PHE A 1 97 ? 11.267 -11.280 -2.669 1.00 97.81 97 PHE A N 1
ATOM 789 C CA . PHE A 1 97 ? 12.033 -12.154 -3.555 1.00 97.81 97 PHE A CA 1
ATOM 790 C C . PHE A 1 97 ? 11.679 -11.963 -5.040 1.00 97.81 97 PHE A C 1
ATOM 792 O O . PHE A 1 97 ? 12.540 -12.174 -5.891 1.00 97.81 97 PHE A O 1
ATOM 799 N N . LEU A 1 98 ? 10.465 -11.502 -5.370 1.00 97.50 98 LEU A N 1
ATOM 800 C CA . LEU A 1 98 ? 10.055 -11.221 -6.753 1.00 97.50 98 LEU A CA 1
ATOM 801 C C . LEU A 1 98 ? 10.876 -10.094 -7.408 1.00 97.50 98 LEU A C 1
ATOM 803 O O . LEU A 1 98 ? 11.444 -10.334 -8.473 1.00 97.50 98 LEU A O 1
ATOM 807 N N . PRO A 1 99 ? 10.994 -8.881 -6.828 1.00 97.50 99 PRO A N 1
ATOM 808 C CA . PRO A 1 99 ? 11.820 -7.832 -7.413 1.00 97.50 99 PRO A CA 1
ATOM 809 C C . PRO A 1 99 ? 13.310 -8.191 -7.408 1.00 97.50 99 PRO A C 1
ATOM 811 O O . PRO A 1 99 ? 13.997 -7.844 -8.363 1.00 97.50 99 PRO A O 1
ATOM 814 N N . ILE A 1 100 ? 13.805 -8.939 -6.411 1.00 97.69 100 ILE A N 1
ATOM 815 C CA . ILE A 1 100 ? 15.189 -9.449 -6.412 1.00 97.69 100 ILE A CA 1
ATOM 816 C C . ILE A 1 100 ? 15.426 -10.365 -7.621 1.00 97.69 100 ILE A C 1
ATOM 818 O O . ILE A 1 100 ? 16.389 -10.168 -8.364 1.00 97.69 100 ILE A O 1
ATOM 822 N N . ALA A 1 101 ? 14.530 -11.326 -7.862 1.00 97.56 101 ALA A N 1
ATOM 823 C CA . ALA A 1 101 ? 14.597 -12.194 -9.034 1.00 97.56 101 ALA A CA 1
ATOM 824 C C . ALA A 1 101 ? 14.479 -11.394 -10.344 1.00 97.56 101 ALA A C 1
ATOM 826 O O . ALA A 1 101 ? 15.202 -11.668 -11.299 1.00 97.56 101 ALA A O 1
ATOM 827 N N . GLY A 1 102 ? 13.625 -10.366 -10.378 1.00 97.38 102 GLY A N 1
ATOM 828 C CA . GLY A 1 102 ? 13.491 -9.459 -11.519 1.00 97.38 102 GLY A CA 1
ATOM 829 C C . GLY A 1 102 ? 14.786 -8.711 -11.848 1.00 97.38 102 GLY A C 1
ATOM 830 O O . GLY A 1 102 ? 15.161 -8.626 -13.015 1.00 97.38 102 GLY A O 1
ATOM 831 N N . ILE A 1 103 ? 15.510 -8.226 -10.834 1.00 97.50 103 ILE A N 1
ATOM 832 C CA . ILE A 1 103 ? 16.828 -7.598 -11.018 1.00 97.50 103 ILE A CA 1
ATOM 833 C C . ILE A 1 103 ? 17.834 -8.614 -11.571 1.00 97.50 103 ILE A C 1
ATOM 835 O O . ILE A 1 103 ? 18.529 -8.313 -12.540 1.00 97.50 103 ILE A O 1
ATOM 839 N N . ALA A 1 104 ? 17.887 -9.824 -11.001 1.00 97.19 104 ALA A N 1
ATOM 840 C CA . ALA A 1 104 ? 18.775 -10.888 -11.476 1.00 97.19 104 ALA A CA 1
ATOM 841 C C . ALA A 1 104 ? 18.484 -11.290 -12.936 1.00 97.19 104 ALA A C 1
ATOM 843 O O . ALA A 1 104 ? 19.404 -11.603 -13.687 1.00 97.19 104 ALA A O 1
ATOM 844 N N . ALA A 1 105 ? 17.218 -11.219 -13.353 1.00 97.56 105 ALA A N 1
ATOM 845 C CA . ALA A 1 105 ? 16.769 -11.467 -14.721 1.00 97.56 105 ALA A CA 1
ATOM 846 C C . ALA A 1 105 ? 16.874 -10.240 -15.654 1.00 97.56 105 ALA A C 1
ATOM 848 O O . ALA A 1 105 ? 16.355 -10.283 -16.767 1.00 97.56 105 ALA A O 1
ATOM 849 N N . GLN A 1 106 ? 17.513 -9.144 -15.220 1.00 96.12 106 GLN A N 1
ATOM 850 C CA . GLN A 1 106 ? 17.660 -7.894 -15.984 1.00 96.12 106 GLN A CA 1
ATOM 851 C C . GLN A 1 106 ? 16.327 -7.293 -16.471 1.00 96.12 106 GLN A C 1
ATOM 853 O O . GLN A 1 106 ? 16.252 -6.649 -17.520 1.00 96.12 106 GLN A O 1
ATOM 858 N N . VAL A 1 107 ? 15.255 -7.472 -15.693 1.00 95.25 107 VAL A N 1
ATOM 859 C CA . VAL A 1 107 ? 13.965 -6.826 -15.955 1.00 95.25 107 VAL A CA 1
ATOM 860 C C . VAL A 1 107 ? 14.131 -5.307 -15.874 1.00 95.25 107 VAL A C 1
ATOM 862 O O . VAL A 1 107 ? 14.867 -4.786 -15.035 1.00 95.25 107 VAL A O 1
ATOM 865 N N . ARG A 1 108 ? 13.413 -4.577 -16.741 1.00 92.62 108 ARG A N 1
ATOM 866 C CA . ARG A 1 108 ? 13.448 -3.108 -16.797 1.00 92.62 108 ARG A CA 1
ATOM 867 C C . ARG A 1 108 ? 13.251 -2.513 -15.386 1.00 92.62 108 ARG A C 1
ATOM 869 O O . ARG A 1 108 ? 12.244 -2.841 -14.750 1.00 92.62 108 ARG A O 1
ATOM 876 N N . PRO A 1 109 ? 14.116 -1.589 -14.916 1.00 92.19 109 PRO A N 1
ATOM 877 C CA . PRO A 1 109 ? 14.020 -1.009 -13.569 1.00 92.19 109 PRO A CA 1
ATOM 878 C C . PRO A 1 109 ? 12.651 -0.400 -13.247 1.00 92.19 109 PRO A C 1
ATOM 880 O O . PRO A 1 109 ? 12.177 -0.490 -12.117 1.00 92.19 109 PRO A O 1
ATOM 883 N N . PHE A 1 110 ? 11.981 0.153 -14.264 1.00 92.56 110 PHE A N 1
ATOM 884 C CA . PHE A 1 110 ? 10.604 0.630 -14.175 1.00 92.56 110 PHE A CA 1
ATOM 885 C C . PHE A 1 110 ? 9.651 -0.442 -13.627 1.00 92.56 110 PHE A C 1
ATOM 887 O O . PHE A 1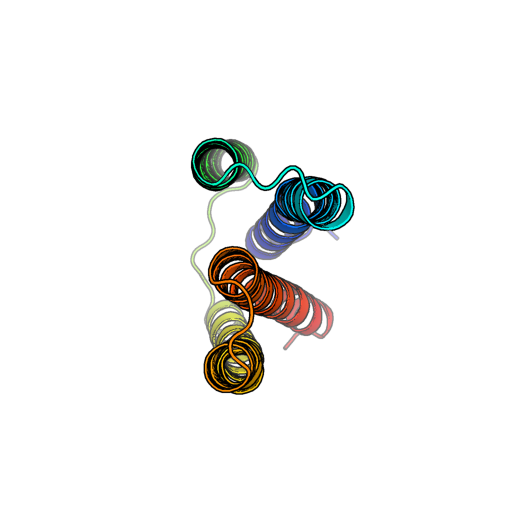 110 ? 8.926 -0.183 -12.673 1.00 92.56 110 PHE A O 1
ATOM 894 N N . ILE A 1 111 ? 9.667 -1.654 -14.188 1.00 93.25 111 ILE A N 1
ATOM 895 C CA . ILE A 1 111 ? 8.767 -2.740 -13.776 1.00 93.25 111 ILE A CA 1
ATOM 896 C C . ILE A 1 111 ? 9.104 -3.174 -12.349 1.00 93.25 111 ILE A C 1
ATOM 898 O O . ILE A 1 111 ? 8.209 -3.303 -11.519 1.00 93.25 111 ILE A O 1
ATOM 902 N N . VAL A 1 112 ? 10.396 -3.331 -12.043 1.00 95.88 112 VAL A N 1
ATOM 903 C CA . VAL A 1 112 ? 10.866 -3.738 -10.710 1.00 95.88 112 VAL A CA 1
ATOM 904 C C . VAL A 1 112 ? 10.367 -2.774 -9.628 1.00 95.88 112 VAL A C 1
ATOM 906 O O . VAL A 1 112 ? 9.825 -3.221 -8.619 1.00 95.88 112 VAL A O 1
ATOM 909 N N . ALA A 1 113 ? 10.477 -1.460 -9.849 1.00 94.81 113 ALA A N 1
ATOM 910 C CA . ALA A 1 113 ? 10.009 -0.451 -8.896 1.00 94.81 113 ALA A CA 1
ATOM 911 C C . ALA A 1 113 ? 8.498 -0.558 -8.617 1.00 94.81 113 ALA A C 1
ATOM 913 O O . ALA A 1 113 ? 8.063 -0.505 -7.465 1.00 94.81 113 ALA A O 1
ATOM 914 N N . HIS A 1 114 ? 7.694 -0.769 -9.660 1.00 95.00 114 HIS A N 1
ATOM 915 C CA . HIS A 1 114 ? 6.242 -0.888 -9.527 1.00 95.00 114 HIS A CA 1
ATOM 916 C C . HIS A 1 114 ? 5.812 -2.224 -8.904 1.00 95.00 114 HIS A C 1
ATOM 918 O O . HIS A 1 114 ? 4.825 -2.262 -8.172 1.00 95.00 114 HIS A O 1
ATOM 924 N N . VAL A 1 115 ? 6.579 -3.301 -9.1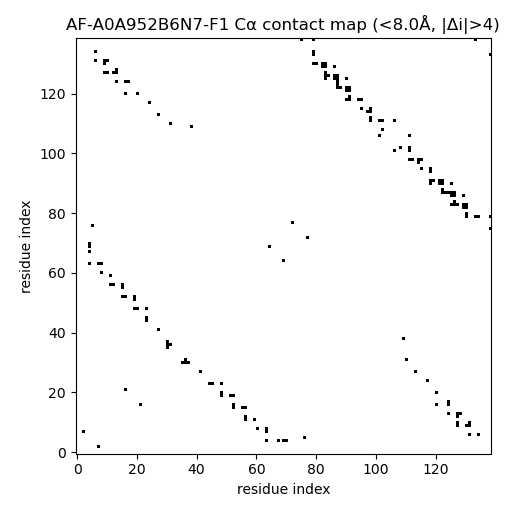08 1.00 96.81 115 VAL A N 1
ATOM 925 C CA . VAL A 1 115 ? 6.384 -4.584 -8.412 1.00 96.81 115 VAL A CA 1
ATOM 926 C C . VAL A 1 115 ? 6.668 -4.449 -6.914 1.00 96.81 115 VAL A C 1
ATOM 928 O O . VAL A 1 115 ? 5.891 -4.956 -6.108 1.00 96.81 115 VAL A O 1
ATOM 931 N N . ILE A 1 116 ? 7.722 -3.722 -6.518 1.00 97.44 116 ILE A N 1
ATOM 932 C CA . ILE A 1 116 ? 7.990 -3.424 -5.097 1.00 97.44 116 ILE A CA 1
ATOM 933 C C . ILE A 1 116 ? 6.794 -2.696 -4.476 1.00 97.44 116 ILE A C 1
ATOM 935 O O . ILE A 1 116 ? 6.304 -3.099 -3.420 1.00 97.44 116 ILE A O 1
ATOM 939 N N . MET A 1 117 ? 6.287 -1.661 -5.154 1.00 97.06 117 MET A N 1
ATOM 940 C CA . MET A 1 117 ? 5.111 -0.921 -4.690 1.00 97.06 117 MET A CA 1
ATOM 941 C C . MET A 1 117 ? 3.871 -1.823 -4.596 1.00 97.06 117 MET A C 1
ATOM 943 O O . MET A 1 117 ? 3.125 -1.750 -3.623 1.00 97.06 117 MET A O 1
ATOM 947 N N . PHE A 1 118 ? 3.672 -2.725 -5.562 1.00 97.62 118 PHE A N 1
ATOM 948 C CA . PHE A 1 118 ? 2.587 -3.706 -5.535 1.00 97.62 118 PHE A CA 1
ATOM 949 C C . PHE A 1 118 ? 2.652 -4.627 -4.317 1.00 97.62 118 PHE A C 1
ATOM 951 O O . PHE A 1 118 ? 1.645 -4.811 -3.636 1.00 97.62 118 PHE A O 1
ATOM 958 N N . ILE A 1 119 ? 3.832 -5.155 -3.990 1.00 98.38 119 ILE A N 1
ATOM 959 C CA . ILE A 1 119 ? 4.027 -6.008 -2.810 1.00 98.38 119 ILE A CA 1
ATOM 960 C C . ILE A 1 119 ? 3.741 -5.234 -1.519 1.00 98.38 119 ILE A C 1
ATOM 962 O O . ILE A 1 119 ? 3.091 -5.764 -0.617 1.00 98.38 119 ILE A O 1
ATOM 966 N N . PHE A 1 120 ? 4.187 -3.978 -1.436 1.00 97.81 120 PHE A N 1
ATOM 967 C CA . PHE A 1 120 ? 3.914 -3.120 -0.284 1.00 97.81 120 PHE A CA 1
ATOM 968 C C . PHE A 1 120 ? 2.406 -2.918 -0.078 1.00 97.81 120 PHE A C 1
ATOM 970 O O . PHE A 1 120 ? 1.887 -3.147 1.016 1.00 97.81 120 PHE A O 1
ATOM 977 N N . VAL A 1 121 ? 1.681 -2.580 -1.148 1.00 98.00 121 VAL A N 1
ATOM 978 C CA . VAL A 1 121 ? 0.221 -2.416 -1.112 1.00 98.00 121 VAL A CA 1
ATOM 979 C C . VAL A 1 121 ? -0.485 -3.731 -0.769 1.00 98.00 121 VAL A C 1
ATOM 981 O O . VAL A 1 121 ? -1.419 -3.737 0.030 1.00 98.00 121 VAL A O 1
ATOM 984 N N . LEU A 1 122 ? -0.027 -4.861 -1.312 1.00 98.31 122 LEU A N 1
ATOM 985 C CA . LEU A 1 122 ? -0.589 -6.180 -1.015 1.00 98.31 122 LEU A CA 1
ATOM 986 C C . LEU A 1 122 ? -0.411 -6.569 0.463 1.00 98.31 122 LEU A C 1
ATOM 988 O O . LEU A 1 122 ? -1.321 -7.140 1.072 1.00 98.31 122 LEU A O 1
ATOM 992 N N . SER A 1 123 ? 0.737 -6.231 1.054 1.00 98.50 123 SER A N 1
ATOM 993 C CA . SER A 1 123 ? 0.993 -6.378 2.490 1.00 98.50 123 SER A CA 1
ATOM 994 C C . SER A 1 123 ? 0.007 -5.545 3.318 1.00 98.50 123 SER A C 1
ATOM 996 O O . SER A 1 123 ? -0.625 -6.070 4.235 1.00 98.50 123 SER A O 1
ATOM 998 N N . GLU A 1 124 ? -0.208 -4.278 2.958 1.00 98.00 124 GLU A N 1
ATOM 999 C CA . GLU A 1 124 ? -1.177 -3.402 3.633 1.00 98.00 124 GLU A CA 1
ATOM 1000 C C . GLU A 1 124 ? -2.623 -3.911 3.515 1.00 98.00 124 GLU A C 1
ATOM 1002 O O . GLU A 1 124 ? -3.337 -3.993 4.516 1.00 98.00 124 GLU A O 1
ATOM 1007 N N . ILE A 1 125 ? -3.043 -4.366 2.331 1.00 98.25 125 ILE A N 1
ATOM 1008 C CA . ILE A 1 125 ? -4.352 -5.013 2.140 1.00 98.25 125 ILE A CA 1
ATOM 1009 C C . ILE A 1 125 ? -4.476 -6.241 3.051 1.00 98.25 125 ILE A C 1
ATOM 1011 O O . ILE A 1 125 ? -5.492 -6.417 3.726 1.00 98.25 125 ILE A O 1
ATOM 1015 N N . THR A 1 126 ? -3.432 -7.071 3.125 1.00 98.38 126 THR A N 1
ATOM 1016 C CA . THR A 1 126 ? -3.412 -8.257 3.994 1.00 98.38 126 THR A CA 1
ATOM 1017 C C . THR A 1 126 ? -3.546 -7.878 5.467 1.00 98.38 126 THR A C 1
ATOM 1019 O O . THR A 1 126 ? -4.270 -8.557 6.202 1.00 98.38 126 THR A O 1
ATOM 1022 N N . LYS A 1 127 ? -2.907 -6.783 5.900 1.00 98.25 127 LYS A N 1
ATOM 1023 C CA . LYS A 1 127 ? -3.049 -6.238 7.256 1.00 98.25 127 LYS A CA 1
ATOM 1024 C C . LYS A 1 127 ? -4.514 -5.922 7.552 1.00 98.25 127 LYS A C 1
ATOM 1026 O O . LYS A 1 127 ? -5.081 -6.509 8.472 1.00 98.25 127 LYS A O 1
ATOM 1031 N N . PHE A 1 128 ? -5.151 -5.080 6.737 1.00 97.44 128 PHE A N 1
ATOM 1032 C CA . PHE A 1 128 ? -6.538 -4.665 6.965 1.00 97.44 128 PHE A CA 1
ATOM 1033 C C . PHE A 1 128 ? -7.526 -5.834 6.892 1.00 97.44 128 PHE A C 1
ATOM 1035 O O . PHE A 1 128 ? -8.388 -5.969 7.760 1.00 97.44 128 PHE A O 1
ATOM 1042 N N . LEU A 1 129 ? -7.371 -6.740 5.920 1.00 97.25 129 LEU A N 1
ATOM 1043 C CA . LEU A 1 129 ? -8.199 -7.947 5.826 1.00 97.25 129 LEU A CA 1
ATOM 1044 C C . LEU A 1 129 ? -8.046 -8.843 7.060 1.00 97.25 129 LEU A C 1
ATOM 1046 O O . LEU A 1 129 ? -9.039 -9.353 7.581 1.00 97.25 129 LEU A O 1
ATOM 1050 N N . THR A 1 130 ? -6.817 -9.004 7.557 1.00 96.81 130 THR A N 1
ATOM 1051 C CA . THR A 1 130 ? -6.546 -9.786 8.768 1.00 96.81 130 THR A CA 1
ATOM 1052 C C . THR A 1 130 ? -7.184 -9.140 9.997 1.00 96.81 130 THR A C 1
ATOM 1054 O O . THR A 1 130 ? -7.797 -9.846 10.800 1.00 96.81 130 THR A O 1
ATOM 1057 N N . GLN A 1 131 ? -7.102 -7.812 10.140 1.00 95.81 131 GLN A N 1
ATOM 1058 C CA . GLN A 1 131 ? -7.769 -7.106 11.237 1.00 95.81 131 GLN A CA 1
ATOM 1059 C C . GLN A 1 131 ? -9.282 -7.337 11.183 1.00 95.81 131 GLN A C 1
ATOM 1061 O O . GLN A 1 131 ? -9.865 -7.798 12.163 1.00 95.81 131 GLN A O 1
ATOM 1066 N N . LEU A 1 132 ? -9.916 -7.108 10.027 1.00 94.94 132 LEU A N 1
ATOM 1067 C CA . LEU A 1 132 ? -11.358 -7.318 9.845 1.00 94.94 132 LEU A CA 1
ATOM 1068 C C . LEU A 1 132 ? -11.788 -8.754 10.152 1.00 94.94 132 LEU A C 1
ATOM 1070 O O . LEU A 1 132 ? -12.842 -8.975 10.753 1.00 94.94 132 LEU A O 1
ATOM 1074 N N . PHE A 1 133 ? -10.975 -9.735 9.761 1.00 94.75 133 PHE A N 1
ATOM 1075 C CA . PHE A 1 133 ? -11.227 -11.138 10.058 1.00 94.75 133 PHE A CA 1
ATOM 1076 C C . PHE A 1 133 ? -11.236 -11.417 11.567 1.00 94.75 133 PHE A C 1
ATOM 1078 O O . PHE A 1 133 ? -12.164 -12.064 12.060 1.00 94.75 133 PHE A O 1
ATOM 1085 N N . TYR A 1 134 ? -10.252 -10.905 12.314 1.00 93.38 134 TYR A N 1
ATOM 1086 C CA . TYR A 1 134 ? -10.196 -11.088 13.766 1.00 93.38 134 TYR A CA 1
ATOM 1087 C C . TYR A 1 134 ? -11.287 -10.303 14.508 1.00 93.38 134 TYR A C 1
ATOM 1089 O O . TYR A 1 134 ? -11.911 -10.865 15.409 1.00 93.38 134 TYR A O 1
ATOM 1097 N N . TYR A 1 135 ? -11.616 -9.080 14.072 1.00 91.19 135 TYR A N 1
ATOM 1098 C CA . TYR A 1 135 ? -12.738 -8.313 14.632 1.00 91.19 135 TYR A CA 1
ATOM 1099 C C . TYR A 1 135 ? -14.062 -9.075 14.528 1.00 91.19 135 TYR A C 1
ATOM 1101 O O . TYR A 1 135 ? -14.811 -9.143 15.504 1.00 91.19 135 TYR A O 1
ATOM 1109 N N . ARG A 1 136 ? -14.326 -9.712 13.377 1.00 87.94 136 ARG A N 1
ATOM 1110 C CA . ARG A 1 136 ? -15.540 -10.517 13.158 1.00 87.94 136 ARG A CA 1
ATOM 1111 C C . ARG A 1 136 ? -15.574 -11.812 13.962 1.00 87.94 136 ARG A C 1
ATOM 1113 O O . ARG A 1 136 ? -16.660 -12.302 14.251 1.00 87.94 136 ARG A O 1
ATOM 1120 N N . ARG A 1 137 ? -14.414 -12.377 14.304 1.00 87.38 137 ARG A N 1
ATOM 1121 C CA . ARG A 1 137 ? -14.319 -13.607 15.104 1.00 87.38 137 ARG A CA 1
ATOM 1122 C C . ARG A 1 137 ? -14.344 -13.374 16.614 1.00 87.38 137 ARG A C 1
ATOM 1124 O O . ARG A 1 137 ? -14.351 -14.353 17.349 1.00 87.38 137 ARG A O 1
ATOM 1131 N N . GLY A 1 138 ? -14.380 -12.122 17.073 1.00 76.69 138 GLY A N 1
ATOM 1132 C CA . GLY A 1 138 ? -14.479 -11.817 18.503 1.00 76.69 138 GLY A CA 1
ATOM 1133 C C . GLY A 1 138 ? -13.230 -12.175 19.313 1.00 76.69 138 GLY A C 1
ATOM 1134 O O . GLY A 1 138 ? -13.327 -12.269 20.530 1.00 76.69 138 GLY A O 1
ATOM 1135 N N . ILE A 1 139 ? -12.092 -12.395 18.642 1.00 63.66 139 ILE A N 1
ATOM 1136 C CA . ILE A 1 139 ? -10.777 -12.544 19.287 1.00 63.66 139 ILE A CA 1
ATOM 1137 C C . ILE A 1 139 ? -10.293 -11.175 19.744 1.00 63.66 139 ILE A C 1
ATOM 1139 O O . ILE A 1 139 ? -10.610 -10.194 19.029 1.00 63.66 139 ILE A O 1
#

Solvent-accessible surface area (backbone atoms only — not comparable to full-atom values): 7581 Å² total; per-residue (Å²): 131,85,73,52,73,67,58,51,50,44,53,48,54,44,50,51,49,53,56,54,51,48,51,50,51,53,55,51,49,50,29,61,73,69,68,60,73,49,67,69,60,51,52,53,50,51,52,51,49,54,52,48,51,52,53,52,51,52,54,51,52,52,55,47,51,76,75,42,80,82,70,80,84,47,74,54,56,52,54,38,50,53,54,11,50,55,56,13,48,51,44,36,61,65,42,52,53,54,40,53,50,33,55,77,69,68,48,60,66,71,58,38,56,52,49,50,51,48,33,52,52,51,15,52,48,44,21,41,53,42,34,55,52,37,63,76,68,73,96

Foldseek 3Di:
DDDDLVLQLLVQLLVLLCVLVVVLVVVLVVCVVVVVDDPVVNVVSVVVSVVSSVVSSVVVNVVSCVVDPDDDQDPLLVVLQVVLLVQLVVLLVVQLVVLVVCVVVVHDVSVSVVSNVVSNSVSSSSSSVSSNVSSVVVD

Mean predicted aligned error: 4.32 Å

Nearest PDB structures (foldseek):
  5mm0-assembly1_A  TM=4.333E-01  e=2.651E+00  Pyrococcus furiosus DSM 3638

Radius of gyration: 17.52 Å; Cα contacts (8 Å, |Δi|>4): 95; chains: 1; bounding box: 44×28×50 Å

pLDDT: mean 92.07, std 8.53, range [41.56, 98.5]

Sequence (139 aa):
MNKSFQEKSIWISLVTILLIFGYYFVRVFQMAFQDEINVAQSIVLLISVIVMVIIVEVVFHIIIALRDKPQALDERDRLIELKAARNAYFVLVFGIFLPIAGIAAQVRPFIVAHVIMFIFVLSEITKFLTQLFYYRRGI

Secondary structure (DSSP, 8-state):
-PPPHHHHHHHHHHHHHHHHHHHHHHHHHHHHHTT---HHHHHHHHHHHHHHHHHHHHHHHHHHHHHSPPPPPPHHHHHHHHHHHHHHHHHHHHHTHHHHHHHHTT--HHHHHHHHHHHHHHHHHHHHHHHHHHHHHT-